Protein AF-A0AA35T6N7-F1 (afdb_monomer_lite)

Organism: Geodia barretti (NCBI:txid519541)

Foldseek 3Di:
DCLVPVDDADKDWDWDWDDDPPDIDIDIDIFGDDPVPDRPPRRPRDDPDDDDDDDPPDPPDPDDDDDDPPDDDDDDDDDD

Structure (mmCIF, N/CA/C/O backbone):
data_AF-A0AA35T6N7-F1
#
_entry.id   AF-A0AA35T6N7-F1
#
loop_
_atom_site.group_PDB
_atom_site.id
_atom_site.type_symbol
_atom_site.label_atom_id
_atom_site.label_alt_id
_atom_site.label_comp_id
_atom_site.label_asym_id
_atom_site.label_entity_id
_atom_site.label_seq_id
_atom_site.pdbx_PDB_ins_code
_atom_site.Cartn_x
_atom_site.Cartn_y
_atom_site.Cartn_z
_atom_site.occupancy
_atom_site.B_iso_or_equiv
_atom_site.auth_seq_id
_atom_site.auth_comp_id
_atom_site.auth_asym_id
_atom_site.auth_atom_id
_atom_site.pdbx_PDB_model_num
ATOM 1 N N . MET A 1 1 ? -7.809 -4.236 -16.334 1.00 78.00 1 MET A N 1
ATOM 2 C CA . MET A 1 1 ? -6.517 -4.894 -16.035 1.00 78.00 1 MET A CA 1
ATOM 3 C C . MET A 1 1 ? -5.287 -4.081 -16.451 1.00 78.00 1 MET A C 1
ATOM 5 O O . MET A 1 1 ? -4.190 -4.482 -16.101 1.00 78.00 1 MET A O 1
ATOM 9 N N . SER A 1 2 ? -5.426 -2.923 -17.112 1.00 90.75 2 SER A N 1
ATOM 10 C CA . SER A 1 2 ? -4.287 -2.146 -17.636 1.00 90.75 2 SER A CA 1
ATOM 11 C C . SER A 1 2 ? -3.226 -1.776 -16.593 1.00 90.75 2 SER A C 1
ATOM 13 O O . SER A 1 2 ? -2.050 -2.003 -16.841 1.00 90.75 2 SER A O 1
ATOM 15 N N . THR A 1 3 ? -3.620 -1.315 -15.400 1.00 93.88 3 THR A N 1
ATOM 16 C CA . THR A 1 3 ? -2.670 -0.961 -14.323 1.00 93.88 3 THR A CA 1
ATOM 17 C C . THR A 1 3 ? -1.865 -2.151 -13.798 1.00 93.88 3 THR A C 1
ATOM 19 O O . THR A 1 3 ? -0.904 -1.962 -13.076 1.00 93.88 3 THR A O 1
ATOM 22 N N . TRP A 1 4 ? -2.272 -3.387 -14.096 1.00 93.50 4 TRP A N 1
ATOM 23 C CA . TRP A 1 4 ? -1.525 -4.591 -13.726 1.00 93.50 4 TRP A CA 1
ATOM 24 C C . TRP A 1 4 ? -0.626 -5.094 -14.852 1.00 93.50 4 TRP A C 1
ATOM 26 O O . TRP A 1 4 ? 0.394 -5.709 -14.578 1.00 93.50 4 TRP A O 1
ATOM 36 N N . THR A 1 5 ? -0.998 -4.853 -16.110 1.00 93.69 5 THR A N 1
ATOM 37 C CA . THR A 1 5 ? -0.321 -5.448 -17.271 1.00 93.69 5 THR A CA 1
ATOM 38 C C . THR A 1 5 ? 0.570 -4.471 -18.036 1.00 93.69 5 THR A C 1
ATOM 40 O O . THR A 1 5 ? 1.388 -4.916 -18.830 1.00 93.69 5 THR A O 1
ATOM 43 N N . GLN A 1 6 ? 0.409 -3.156 -17.847 1.00 94.12 6 GLN A N 1
ATOM 44 C CA . GLN A 1 6 ? 1.120 -2.117 -18.615 1.00 94.12 6 GLN A CA 1
ATOM 45 C C . GLN A 1 6 ? 2.211 -1.383 -17.823 1.00 94.12 6 GLN A C 1
ATOM 47 O O . GLN A 1 6 ? 2.896 -0.531 -18.379 1.00 94.12 6 GLN A O 1
ATOM 52 N N . GLN A 1 7 ? 2.394 -1.700 -16.541 1.00 92.62 7 GLN A N 1
ATOM 53 C CA . GLN A 1 7 ? 3.455 -1.136 -15.705 1.00 92.62 7 GLN A CA 1
ATOM 54 C C . GLN A 1 7 ? 4.239 -2.260 -15.031 1.00 92.62 7 GLN A C 1
ATOM 56 O O . GLN A 1 7 ? 3.672 -3.282 -14.648 1.00 92.62 7 GLN A O 1
ATOM 61 N N . LEU A 1 8 ? 5.553 -2.082 -14.911 1.00 90.75 8 LEU A N 1
ATOM 62 C CA . LEU A 1 8 ? 6.448 -3.101 -14.372 1.00 90.75 8 LEU A CA 1
ATOM 63 C C . LEU A 1 8 ? 6.419 -3.128 -12.840 1.00 90.75 8 LEU A C 1
ATOM 65 O O . LEU A 1 8 ? 6.520 -2.091 -12.180 1.00 90.75 8 LEU A O 1
ATOM 69 N N . GLY A 1 9 ? 6.391 -4.339 -12.286 1.00 92.50 9 GLY A N 1
ATOM 70 C CA . GLY A 1 9 ? 6.420 -4.591 -10.848 1.00 92.50 9 GLY A CA 1
ATOM 71 C C . GLY A 1 9 ? 5.033 -4.820 -10.252 1.00 92.50 9 GLY A C 1
ATOM 72 O O . GLY A 1 9 ? 4.069 -5.113 -10.955 1.00 92.50 9 GLY A O 1
ATOM 73 N N . TYR A 1 10 ? 4.952 -4.712 -8.930 1.00 94.62 10 TYR A N 1
ATOM 74 C CA . TYR A 1 10 ? 3.735 -4.948 -8.159 1.00 94.62 10 TYR A CA 1
ATOM 75 C C . TYR A 1 10 ? 3.664 -3.988 -6.963 1.00 94.62 10 TYR A C 1
ATOM 77 O O . TYR A 1 10 ? 4.705 -3.500 -6.501 1.00 94.62 10 TYR A O 1
ATOM 85 N N . PRO A 1 11 ? 2.453 -3.683 -6.467 1.00 95.62 11 PRO A N 1
ATOM 86 C CA . PRO A 1 11 ? 2.278 -2.778 -5.344 1.00 95.62 11 PRO A CA 1
ATOM 87 C C . PRO A 1 11 ? 2.599 -3.461 -4.011 1.00 95.62 11 PRO A C 1
ATOM 89 O O . PRO A 1 11 ? 2.315 -4.641 -3.810 1.00 95.62 11 PRO A O 1
ATOM 92 N N . VAL A 1 12 ? 3.099 -2.675 -3.063 1.00 94.94 12 VAL A N 1
ATOM 93 C CA . VAL A 1 12 ? 2.993 -2.940 -1.626 1.00 94.94 12 VAL A CA 1
ATOM 94 C C . VAL A 1 12 ? 1.838 -2.113 -1.096 1.00 94.94 12 VAL A C 1
ATOM 96 O O . VAL A 1 12 ? 1.785 -0.910 -1.353 1.00 94.94 12 VAL A O 1
ATOM 99 N N . ILE A 1 13 ? 0.946 -2.748 -0.338 1.00 96.69 13 ILE A N 1
ATOM 100 C CA . ILE A 1 13 ? -0.103 -2.058 0.410 1.00 96.69 13 ILE A CA 1
ATOM 101 C C . ILE A 1 13 ? 0.331 -1.974 1.868 1.00 96.69 13 ILE A C 1
ATOM 103 O O . ILE A 1 13 ? 0.495 -3.000 2.527 1.00 96.69 13 ILE A O 1
ATOM 107 N N . THR A 1 14 ? 0.505 -0.756 2.369 1.00 96.25 14 THR A N 1
ATOM 108 C CA . THR A 1 14 ? 0.698 -0.509 3.798 1.00 96.25 14 THR A CA 1
AT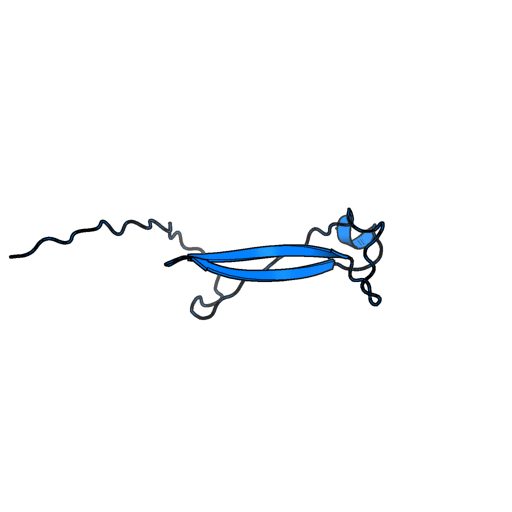OM 109 C C . THR A 1 14 ? -0.666 -0.248 4.415 1.00 96.25 14 THR A C 1
ATOM 111 O O . THR A 1 14 ? -1.423 0.585 3.916 1.00 96.25 14 THR A O 1
ATOM 114 N N . VAL A 1 15 ? -0.976 -0.963 5.494 1.00 96.56 15 VAL A N 1
ATOM 115 C CA . VAL A 1 15 ? -2.223 -0.801 6.242 1.00 96.56 15 VAL A CA 1
ATOM 116 C C . VAL A 1 15 ? -1.887 -0.317 7.639 1.00 96.56 15 VAL A C 1
ATOM 118 O O . VAL A 1 15 ? -1.241 -1.022 8.411 1.00 96.56 15 VAL A O 1
ATOM 121 N N . GLU A 1 16 ? -2.366 0.871 7.968 1.00 96.88 16 GLU A N 1
ATOM 122 C CA . GLU A 1 16 ? -2.324 1.413 9.318 1.00 96.88 16 GLU A CA 1
ATOM 123 C C . GLU A 1 16 ? -3.724 1.352 9.915 1.00 96.88 16 GLU A C 1
ATOM 125 O O . GLU A 1 16 ? -4.718 1.591 9.229 1.00 96.88 16 GLU A O 1
ATOM 130 N N . ALA A 1 17 ? -3.814 1.011 11.196 1.00 94.44 17 ALA A N 1
ATOM 131 C CA . ALA A 1 17 ? -5.087 0.887 11.882 1.00 94.44 17 ALA A CA 1
ATOM 132 C C . ALA A 1 17 ? -5.073 1.691 13.178 1.00 94.44 17 ALA A C 1
ATOM 134 O O . ALA A 1 17 ? -4.221 1.471 14.039 1.00 94.44 17 ALA A O 1
ATOM 135 N N . LYS A 1 18 ? -6.054 2.577 13.334 1.00 95.88 18 LYS A N 1
ATOM 136 C CA . LYS A 1 18 ? -6.217 3.431 14.509 1.00 95.88 18 LYS A CA 1
ATOM 137 C C . LYS A 1 18 ? -7.604 3.232 15.111 1.00 95.88 18 LYS A C 1
ATOM 139 O O . LYS A 1 18 ? -8.599 3.212 14.389 1.00 95.88 18 LYS A O 1
ATOM 144 N N . GLN A 1 19 ? -7.667 3.066 16.430 1.00 93.81 19 GLN A N 1
ATOM 145 C CA . GLN A 1 19 ? -8.932 3.063 17.161 1.00 93.81 19 GLN A CA 1
ATOM 146 C C . GLN A 1 19 ? -9.286 4.504 17.538 1.00 93.81 19 GLN A C 1
ATOM 148 O O . GLN A 1 19 ? -8.499 5.180 18.197 1.00 93.81 19 GLN A O 1
ATOM 153 N N . GLU A 1 20 ? -10.464 4.961 17.130 1.00 95.00 20 GLU A N 1
ATOM 154 C CA . GLU A 1 20 ? -11.001 6.283 17.447 1.00 95.00 20 GLU A CA 1
ATOM 155 C C . GLU A 1 20 ? -12.379 6.115 18.093 1.00 95.00 20 GLU A C 1
ATOM 157 O O . GLU A 1 20 ? -13.401 5.967 17.421 1.00 95.00 20 GLU A O 1
ATOM 162 N N . GLY A 1 21 ? -12.396 6.066 19.429 1.00 92.38 21 GLY A N 1
ATOM 163 C CA . GLY A 1 21 ? -13.605 5.748 20.190 1.00 92.38 21 GLY A CA 1
ATOM 164 C C . GLY A 1 21 ? -14.139 4.360 19.827 1.00 92.38 21 GLY A C 1
ATOM 165 O O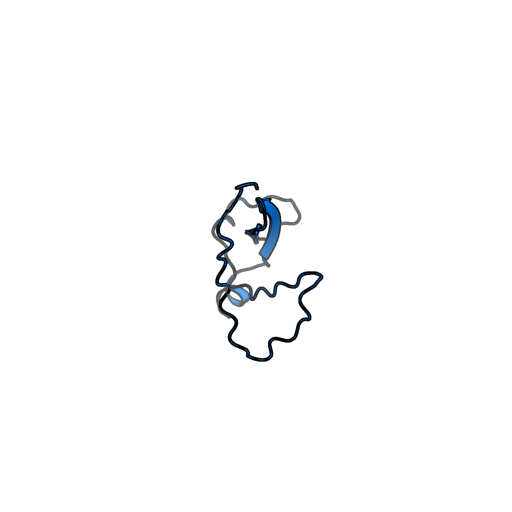 . GLY A 1 21 ? -13.418 3.368 19.936 1.00 92.38 21 GLY A O 1
ATOM 166 N N . GLY A 1 22 ? -15.392 4.294 19.370 1.00 89.56 22 GLY A N 1
ATOM 167 C CA . GLY A 1 22 ? -16.018 3.059 18.881 1.00 89.56 22 GLY A CA 1
ATOM 168 C C . GLY A 1 22 ? -15.610 2.650 17.459 1.00 89.56 22 GLY A C 1
ATOM 169 O O . GLY A 1 22 ? -15.847 1.511 17.065 1.00 89.56 22 GLY A O 1
ATOM 170 N N . ASN A 1 23 ? -14.966 3.536 16.694 1.00 88.38 23 ASN A N 1
ATOM 171 C CA . ASN A 1 23 ? -14.628 3.296 15.292 1.00 88.38 23 ASN A CA 1
ATOM 172 C C . ASN A 1 23 ? -13.188 2.804 15.128 1.00 88.38 23 ASN A C 1
ATOM 174 O O . ASN A 1 23 ? -12.283 3.206 15.861 1.00 88.38 23 ASN A O 1
ATOM 178 N N . ARG A 1 24 ? -12.955 1.977 14.104 1.00 89.88 24 ARG A N 1
ATOM 179 C CA . ARG A 1 24 ? -11.609 1.599 13.663 1.00 89.88 24 ARG A CA 1
ATOM 180 C C . ARG A 1 24 ? -11.339 2.178 12.282 1.00 89.88 24 ARG A C 1
ATOM 182 O O . ARG A 1 24 ? -11.951 1.761 11.303 1.00 89.88 24 ARG A O 1
ATOM 189 N N . VAL A 1 25 ? -10.414 3.127 12.216 1.00 94.44 25 VAL A N 1
ATOM 190 C CA . VAL A 1 25 ? -9.989 3.783 10.979 1.00 94.44 25 VAL A CA 1
ATOM 191 C C . VAL A 1 25 ? -8.836 2.986 10.382 1.00 94.44 25 VAL A C 1
ATOM 193 O O . VAL A 1 25 ? -7.835 2.738 11.059 1.00 94.44 25 VAL A O 1
ATOM 196 N N . LEU A 1 26 ? -8.990 2.562 9.127 1.00 95.50 26 LEU A N 1
ATOM 197 C CA . LEU A 1 26 ? -7.939 1.904 8.356 1.00 95.50 26 LEU A CA 1
ATOM 198 C C . LEU A 1 26 ? -7.426 2.875 7.294 1.00 95.50 26 LEU A C 1
ATOM 200 O O . LEU A 1 26 ? -8.181 3.282 6.413 1.00 95.50 26 LEU A O 1
ATOM 204 N N . THR A 1 27 ? -6.142 3.206 7.357 1.00 97.06 27 THR A N 1
ATOM 205 C CA . THR A 1 27 ? -5.466 4.003 6.334 1.00 97.06 27 THR A CA 1
ATOM 206 C C . THR A 1 27 ? -4.669 3.060 5.452 1.00 97.06 27 THR A C 1
ATOM 208 O O . THR A 1 27 ? -3.761 2.373 5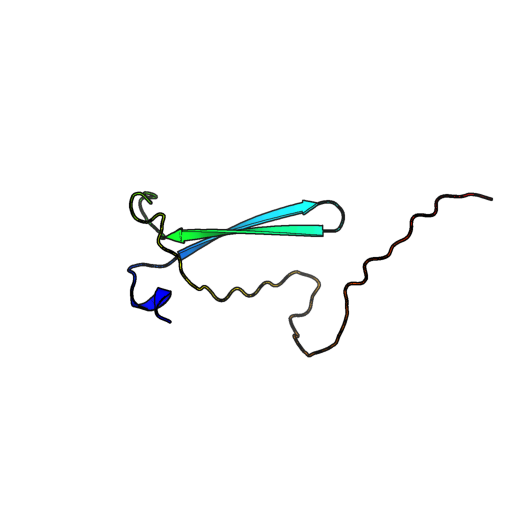.920 1.00 97.06 27 THR A O 1
ATOM 211 N N . LEU A 1 28 ? -5.032 3.003 4.173 1.00 97.12 28 LEU A N 1
ATOM 212 C CA . LEU A 1 28 ? -4.347 2.187 3.182 1.00 97.12 28 LEU A CA 1
ATOM 213 C C . LEU A 1 28 ? -3.567 3.105 2.252 1.00 97.12 28 LEU A C 1
ATOM 215 O O . LEU A 1 28 ? -4.135 4.000 1.630 1.00 97.12 28 LEU A O 1
ATOM 219 N N . SER A 1 29 ? -2.270 2.855 2.134 1.00 95.62 29 SER A N 1
ATOM 220 C CA . SER A 1 29 ? -1.416 3.501 1.143 1.00 95.62 29 SER A CA 1
ATOM 221 C C . SER A 1 29 ? -0.783 2.449 0.247 1.00 95.62 29 SER A C 1
ATOM 223 O O . SER A 1 29 ? -0.593 1.298 0.645 1.00 95.62 29 SER A O 1
ATOM 225 N N . GLN A 1 30 ? -0.491 2.833 -0.992 1.00 95.38 30 GLN A N 1
ATOM 226 C CA . GLN A 1 30 ? 0.164 1.958 -1.951 1.00 95.38 30 GLN A CA 1
ATOM 227 C C . GLN A 1 30 ? 1.403 2.622 -2.528 1.00 95.38 30 GLN A C 1
ATOM 229 O O . GLN A 1 30 ? 1.450 3.838 -2.695 1.00 95.38 30 GLN A O 1
ATOM 234 N N . ARG A 1 31 ? 2.391 1.796 -2.855 1.00 94.69 31 ARG A N 1
ATOM 235 C CA . ARG A 1 31 ? 3.597 2.189 -3.586 1.00 94.69 31 ARG A CA 1
ATOM 236 C C . ARG A 1 31 ? 4.149 0.990 -4.336 1.00 94.69 31 ARG A C 1
ATOM 238 O O . ARG A 1 31 ? 3.839 -0.148 -3.986 1.00 94.69 31 ARG A O 1
ATOM 245 N N . LYS A 1 32 ? 5.002 1.217 -5.330 1.00 94.94 32 LYS A N 1
ATOM 246 C CA . LYS A 1 32 ? 5.740 0.129 -5.978 1.00 94.94 32 LYS A CA 1
ATOM 247 C C . LYS A 1 32 ? 6.636 -0.594 -4.964 1.00 94.94 32 LYS A C 1
ATOM 249 O O . LYS A 1 32 ? 7.303 0.048 -4.151 1.00 94.94 32 LYS A O 1
ATOM 254 N N . PHE A 1 33 ? 6.671 -1.923 -5.026 1.00 93.56 33 PHE A N 1
ATOM 255 C CA . PHE A 1 33 ? 7.686 -2.703 -4.325 1.00 93.56 33 PHE A CA 1
ATOM 256 C C . PHE A 1 33 ? 9.066 -2.486 -4.961 1.00 93.56 33 PHE A C 1
ATOM 258 O O . PHE A 1 33 ? 9.251 -2.757 -6.149 1.00 93.56 33 PHE A O 1
ATOM 265 N N . CYS A 1 34 ? 10.035 -2.060 -4.152 1.00 91.62 34 CYS A N 1
ATOM 266 C CA . CYS A 1 34 ? 11.444 -1.942 -4.525 1.00 91.62 34 CYS A CA 1
ATOM 267 C C . CYS A 1 34 ? 12.284 -2.655 -3.458 1.00 91.62 34 CYS A C 1
ATOM 269 O O . CYS A 1 34 ? 12.193 -2.309 -2.280 1.00 91.62 34 CYS A O 1
ATOM 271 N N . GLY A 1 35 ? 13.065 -3.667 -3.851 1.00 87.94 35 GLY A N 1
ATOM 272 C CA . GLY A 1 35 ? 13.836 -4.497 -2.911 1.00 87.94 35 GLY A CA 1
ATOM 273 C C . GLY A 1 35 ? 14.977 -3.754 -2.207 1.00 87.94 35 GLY A C 1
ATOM 274 O O . GLY A 1 35 ? 15.366 -4.131 -1.109 1.00 87.94 35 GLY A O 1
ATOM 275 N N . ASP A 1 36 ? 15.467 -2.675 -2.815 1.00 87.75 36 ASP A N 1
ATOM 276 C CA . ASP A 1 36 ? 16.463 -1.747 -2.267 1.00 87.75 36 ASP A CA 1
ATOM 277 C C . ASP A 1 36 ? 15.836 -0.609 -1.436 1.00 87.75 36 ASP A C 1
ATOM 279 O O . ASP A 1 36 ? 16.546 0.212 -0.861 1.00 87.75 36 ASP A O 1
ATOM 283 N N . GLY A 1 37 ? 14.501 -0.540 -1.377 1.00 83.62 37 GLY A N 1
ATOM 284 C CA . GLY A 1 37 ? 13.757 0.521 -0.702 1.00 83.62 37 GLY A CA 1
ATOM 285 C C . GLY A 1 37 ? 13.706 1.855 -1.454 1.00 83.62 37 GLY A C 1
ATOM 286 O O . GLY A 1 37 ? 13.017 2.764 -0.989 1.00 83.62 37 GLY A O 1
ATOM 287 N N . ASN A 1 38 ? 14.357 1.987 -2.615 1.00 87.69 38 ASN A N 1
ATOM 288 C CA . ASN A 1 38 ? 14.371 3.229 -3.379 1.00 87.69 38 ASN A CA 1
ATOM 289 C C . ASN A 1 38 ? 13.146 3.323 -4.298 1.00 87.69 38 ASN A C 1
ATOM 291 O O . ASN A 1 38 ? 12.981 2.551 -5.240 1.00 87.69 38 ASN A O 1
ATOM 295 N N . ILE A 1 39 ? 12.275 4.294 -4.028 1.00 86.50 39 ILE A N 1
ATOM 296 C CA . ILE A 1 39 ? 11.036 4.514 -4.791 1.00 86.50 39 ILE A CA 1
ATOM 297 C C . ILE A 1 39 ? 11.123 5.681 -5.783 1.00 86.50 39 ILE A C 1
ATOM 299 O O . ILE A 1 39 ? 10.137 5.966 -6.463 1.00 86.50 39 ILE A O 1
ATOM 303 N N . THR A 1 40 ? 12.276 6.349 -5.867 1.00 90.62 40 THR A N 1
ATOM 304 C CA . THR A 1 40 ? 12.477 7.544 -6.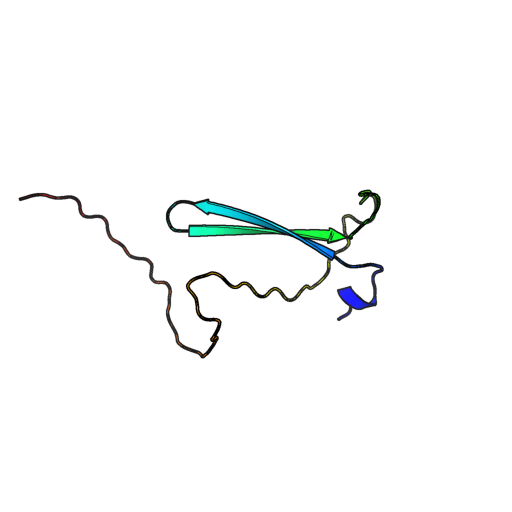699 1.00 90.62 40 THR A CA 1
ATOM 305 C C . THR A 1 40 ? 12.124 7.252 -8.156 1.00 90.62 40 THR A C 1
ATOM 307 O O . THR A 1 40 ? 12.629 6.292 -8.738 1.00 90.62 40 THR A O 1
ATOM 310 N N . GLY A 1 41 ? 11.250 8.066 -8.753 1.00 88.00 41 GLY A N 1
ATOM 311 C CA . GLY A 1 41 ? 10.816 7.900 -10.145 1.00 88.00 41 GLY A CA 1
ATOM 312 C C . GLY A 1 41 ? 9.705 6.864 -10.345 1.00 88.00 41 GLY A C 1
ATOM 313 O O . GLY A 1 41 ? 9.233 6.677 -11.466 1.00 88.00 41 GLY A O 1
ATOM 314 N N . PHE A 1 42 ? 9.247 6.214 -9.273 1.00 89.38 42 PHE A N 1
ATOM 315 C CA . PHE A 1 42 ? 8.107 5.295 -9.285 1.00 89.38 42 PHE A CA 1
ATOM 316 C C . PHE A 1 42 ? 6.946 5.773 -8.402 1.00 89.38 42 PHE A C 1
ATOM 318 O O . PHE A 1 42 ? 5.982 5.031 -8.215 1.00 89.38 42 PHE A O 1
ATOM 325 N N . GLU A 1 43 ? 7.005 7.001 -7.875 1.00 88.75 43 GLU A N 1
ATOM 326 C CA . GLU A 1 43 ? 6.019 7.541 -6.925 1.00 88.75 43 GLU A CA 1
ATOM 327 C C . GLU A 1 43 ? 4.604 7.648 -7.511 1.00 88.75 43 GLU A C 1
ATOM 329 O O . GLU A 1 43 ? 3.620 7.526 -6.786 1.00 88.75 43 GLU A O 1
ATOM 334 N N . SER A 1 44 ? 4.489 7.835 -8.827 1.00 90.12 44 SER A N 1
ATOM 335 C CA . SER A 1 44 ? 3.208 7.944 -9.534 1.00 90.12 44 SER A CA 1
ATOM 336 C C . SER A 1 44 ? 2.616 6.598 -9.970 1.00 90.12 44 SER A C 1
ATOM 338 O O . SER A 1 44 ? 1.503 6.562 -10.499 1.00 90.12 44 SER A O 1
ATOM 340 N N . MET A 1 45 ? 3.329 5.482 -9.770 1.00 93.56 45 MET A N 1
ATOM 341 C CA . MET A 1 45 ? 2.838 4.161 -10.163 1.00 93.56 45 MET A CA 1
ATOM 342 C C . MET A 1 45 ? 1.765 3.672 -9.192 1.00 93.56 45 MET A C 1
ATOM 344 O O . MET A 1 45 ? 2.039 3.390 -8.026 1.00 93.56 45 MET A O 1
ATOM 348 N N . LEU A 1 46 ? 0.542 3.521 -9.702 1.00 94.75 46 LEU A N 1
ATOM 349 C CA . LEU A 1 46 ? -0.615 3.056 -8.942 1.00 94.75 46 LEU A CA 1
ATOM 350 C C . LEU A 1 46 ? -1.256 1.844 -9.613 1.00 94.75 46 LEU A C 1
ATOM 352 O O . LEU A 1 46 ? -1.340 1.761 -10.837 1.00 94.75 46 LEU A O 1
ATOM 356 N N . TRP A 1 47 ? -1.752 0.921 -8.799 1.00 96.00 47 TRP A N 1
ATOM 357 C CA . TRP A 1 47 ? -2.475 -0.268 -9.227 1.00 96.00 47 TRP A CA 1
ATOM 358 C C . TRP A 1 47 ? -3.927 -0.202 -8.746 1.00 96.00 47 TRP A C 1
ATOM 360 O O . TRP A 1 47 ? -4.219 0.205 -7.618 1.00 96.00 47 TRP A O 1
ATOM 370 N N . LYS A 1 48 ? -4.862 -0.651 -9.591 1.00 95.38 48 LYS A N 1
ATOM 371 C CA . LYS A 1 48 ? -6.245 -0.934 -9.182 1.00 95.38 48 LYS A CA 1
ATOM 372 C C . LYS A 1 48 ? -6.292 -2.282 -8.463 1.00 95.38 48 LYS A C 1
ATOM 374 O O . LYS A 1 48 ? -6.500 -3.314 -9.102 1.00 95.38 48 LYS A O 1
ATOM 379 N N . VAL A 1 49 ? -6.051 -2.273 -7.156 1.00 95.94 49 VAL A N 1
ATOM 380 C CA . VAL A 1 49 ? -6.005 -3.486 -6.327 1.00 95.94 49 VAL A CA 1
ATOM 381 C C . VAL A 1 49 ? -7.397 -3.795 -5.762 1.00 95.94 49 VAL A C 1
ATOM 383 O O . VAL A 1 49 ? -7.971 -2.928 -5.105 1.00 95.94 49 VAL A O 1
ATOM 386 N N . PRO A 1 50 ? -7.968 -4.991 -5.995 1.00 94.38 50 PRO A N 1
ATOM 387 C CA . PRO A 1 50 ? -9.173 -5.417 -5.293 1.00 94.38 50 PRO A CA 1
ATOM 388 C C . PRO A 1 50 ? -8.824 -5.738 -3.833 1.00 94.38 50 PRO A C 1
ATOM 390 O O . PRO A 1 50 ? -7.996 -6.608 -3.567 1.00 94.38 50 PRO A O 1
ATOM 393 N N . ILE A 1 51 ? -9.436 -5.023 -2.888 1.00 93.62 51 ILE A N 1
ATOM 394 C CA . ILE A 1 51 ? -9.157 -5.151 -1.452 1.00 93.62 51 ILE A CA 1
ATOM 395 C C . ILE A 1 51 ? -10.365 -5.784 -0.767 1.00 93.62 51 ILE A C 1
ATOM 397 O O . ILE A 1 51 ? -11.478 -5.272 -0.866 1.00 93.62 51 ILE A O 1
ATOM 401 N N . VAL A 1 52 ? -10.131 -6.884 -0.053 1.00 92.56 52 VAL A N 1
ATOM 402 C CA . VAL A 1 52 ? -11.124 -7.542 0.805 1.00 92.56 52 VAL A CA 1
ATOM 403 C C . VAL A 1 52 ? -10.672 -7.378 2.250 1.00 92.56 52 VAL A C 1
ATOM 405 O O . VAL A 1 52 ? -9.547 -7.739 2.593 1.00 92.56 52 VAL A O 1
ATOM 408 N N . ILE A 1 53 ? -11.538 -6.818 3.092 1.00 90.12 53 ILE A N 1
ATOM 409 C CA . ILE A 1 53 ? -11.259 -6.578 4.511 1.00 90.12 53 ILE A CA 1
ATOM 410 C C . ILE A 1 53 ? -12.094 -7.559 5.330 1.00 90.12 53 ILE A C 1
ATOM 412 O O . ILE A 1 53 ? -13.305 -7.647 5.149 1.00 90.12 53 ILE A O 1
ATOM 416 N N . ALA A 1 54 ? -11.445 -8.272 6.246 1.00 87.50 54 ALA A N 1
ATOM 417 C CA . ALA A 1 54 ? -12.098 -9.154 7.203 1.00 87.50 54 ALA A CA 1
ATOM 418 C C . ALA A 1 54 ? -11.614 -8.822 8.619 1.00 87.50 54 ALA A C 1
ATOM 420 O O . ALA A 1 54 ? -10.428 -8.573 8.840 1.00 87.50 54 ALA A O 1
ATOM 421 N N . THR A 1 55 ? -12.531 -8.822 9.584 1.00 83.19 55 THR A N 1
ATOM 422 C CA . THR A 1 55 ? -12.243 -8.559 10.998 1.00 83.19 55 THR A CA 1
ATOM 423 C C . THR A 1 55 ? -12.748 -9.715 11.857 1.00 83.19 55 THR A C 1
ATOM 425 O O . THR A 1 55 ? -13.693 -10.420 11.498 1.00 83.19 55 THR A O 1
ATOM 428 N N . ARG A 1 56 ? -12.119 -9.941 13.017 1.00 76.31 56 ARG A N 1
ATOM 429 C CA . ARG A 1 56 ? -12.639 -10.910 13.992 1.00 76.31 56 ARG A CA 1
ATOM 430 C C . ARG A 1 56 ? -13.988 -10.404 14.519 1.00 76.31 56 ARG A C 1
ATOM 432 O O . ARG A 1 56 ? -14.035 -9.327 15.099 1.00 76.31 56 ARG A O 1
ATOM 439 N N . GLY A 1 57 ? -15.053 -11.184 14.321 1.00 66.75 57 GLY A N 1
ATOM 440 C CA . GLY A 1 57 ? -16.414 -10.881 14.793 1.00 66.75 57 GLY A CA 1
ATOM 441 C C . GLY A 1 57 ? -17.448 -10.657 13.684 1.00 66.75 57 GLY A C 1
ATOM 442 O O . GLY A 1 57 ? -18.639 -10.757 13.955 1.00 66.75 57 GLY A O 1
ATOM 443 N N . ILE A 1 58 ? -17.015 -10.436 12.438 1.00 53.53 58 ILE A N 1
ATOM 444 C CA . ILE A 1 58 ? -17.896 -10.417 11.264 1.00 53.53 58 ILE A CA 1
ATOM 445 C C . ILE A 1 58 ? -17.648 -11.726 10.502 1.00 53.53 58 ILE A C 1
ATOM 447 O O . ILE A 1 58 ? -16.579 -11.873 9.902 1.00 53.53 58 ILE A O 1
ATOM 451 N N . PRO A 1 59 ? -18.560 -12.716 10.546 1.00 48.81 59 PRO A N 1
ATOM 452 C CA . PRO A 1 59 ? -18.428 -13.894 9.699 1.00 48.81 59 PRO A CA 1
ATOM 453 C C . PRO A 1 59 ? -18.451 -13.440 8.237 1.00 48.81 59 PRO A C 1
ATOM 455 O O . PRO A 1 59 ? -19.253 -12.593 7.854 1.00 48.81 59 PRO A O 1
ATOM 458 N N . SER A 1 60 ? -17.553 -13.981 7.416 1.00 55.41 60 SER A N 1
ATOM 459 C CA . SER A 1 60 ? -17.305 -13.559 6.031 1.00 55.41 60 SER A CA 1
ATOM 460 C C . SER A 1 60 ? -18.437 -13.887 5.044 1.00 55.41 60 SER A C 1
ATOM 462 O O . SER A 1 60 ? -18.190 -14.043 3.849 1.00 55.41 60 SER A O 1
ATOM 464 N N . CYS A 1 61 ? -19.683 -14.000 5.501 1.00 42.06 61 CYS A N 1
ATOM 465 C CA . CYS A 1 61 ? -20.831 -14.112 4.620 1.00 42.06 61 CYS A CA 1
ATOM 466 C C . CYS A 1 61 ? -21.316 -12.715 4.214 1.00 42.06 61 CYS A C 1
ATOM 468 O O . CYS A 1 61 ? -22.148 -12.090 4.864 1.00 42.06 61 CYS A O 1
ATOM 470 N N . VAL A 1 62 ? -20.845 -12.246 3.060 1.00 48.69 62 VAL A N 1
ATOM 471 C CA . VAL A 1 62 ? -21.676 -11.369 2.232 1.00 48.69 62 VAL A CA 1
ATOM 472 C C . VAL A 1 62 ? -22.823 -12.234 1.704 1.00 48.69 62 VAL A C 1
ATOM 474 O O . VAL A 1 62 ? -22.722 -12.854 0.651 1.00 48.69 62 VAL A O 1
ATOM 477 N N . ALA A 1 63 ? -23.901 -12.324 2.475 1.00 38.56 63 ALA A N 1
ATOM 478 C CA . ALA A 1 63 ? -25.209 -12.744 1.997 1.00 38.56 63 ALA A CA 1
ATOM 479 C C . ALA A 1 63 ? -26.155 -11.586 2.314 1.00 38.56 63 ALA A C 1
ATOM 481 O O . ALA A 1 63 ? -26.270 -11.182 3.468 1.00 38.56 63 ALA A O 1
ATOM 482 N N . GLY A 1 64 ? -26.714 -10.982 1.265 1.00 42.50 64 GLY A N 1
ATOM 483 C CA . GLY A 1 64 ? -27.400 -9.697 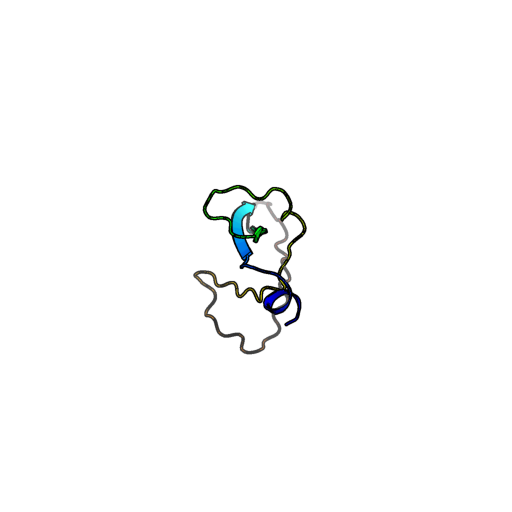1.324 1.00 42.50 64 GLY A CA 1
ATOM 484 C C . GLY A 1 64 ? -28.403 -9.583 2.469 1.00 42.50 64 GLY A C 1
ATOM 485 O O . GLY A 1 64 ? -29.373 -10.328 2.528 1.00 42.50 64 GLY A O 1
ATOM 486 N N . ALA A 1 65 ? -28.181 -8.610 3.344 1.00 36.31 65 ALA A N 1
ATOM 487 C CA . ALA A 1 65 ? -29.214 -8.035 4.187 1.00 36.31 65 ALA A CA 1
ATOM 488 C C . ALA A 1 65 ? -28.761 -6.636 4.604 1.00 36.31 65 ALA A C 1
ATOM 490 O O . ALA A 1 65 ? -27.869 -6.464 5.432 1.00 36.31 65 ALA A O 1
ATOM 491 N N . ASP A 1 66 ? -29.354 -5.654 3.938 1.00 40.94 66 ASP A N 1
ATOM 492 C CA . ASP A 1 66 ? -29.881 -4.426 4.524 1.00 40.94 66 ASP A CA 1
ATOM 493 C C . ASP A 1 66 ? -29.748 -4.313 6.058 1.00 40.94 66 ASP A C 1
ATOM 495 O O . ASP A 1 66 ? -30.668 -4.609 6.817 1.00 40.94 66 ASP A O 1
ATOM 499 N N . ARG A 1 67 ? -28.590 -3.864 6.541 1.00 38.88 67 ARG A N 1
ATOM 500 C CA . ARG A 1 67 ? -28.510 -3.191 7.837 1.00 38.88 67 ARG A CA 1
ATOM 501 C C . ARG A 1 67 ? -27.723 -1.913 7.654 1.00 38.88 67 ARG A C 1
ATOM 503 O O . ARG A 1 67 ? -26.500 -1.882 7.771 1.00 38.88 67 ARG A O 1
ATOM 510 N N . ALA A 1 68 ? -28.481 -0.862 7.357 1.00 37.06 68 ALA A N 1
ATOM 511 C CA . ALA A 1 68 ? -28.120 0.501 7.683 1.00 37.06 68 ALA A CA 1
ATOM 512 C C . ALA A 1 68 ? -27.468 0.528 9.072 1.00 37.06 68 ALA A C 1
ATOM 514 O O . ALA A 1 68 ? -28.060 0.102 10.068 1.00 37.06 68 ALA A O 1
ATOM 515 N N . VAL A 1 69 ? -26.228 1.002 9.130 1.00 42.47 69 VAL A N 1
ATOM 516 C CA . VAL A 1 69 ? -25.591 1.361 10.393 1.00 42.47 69 VAL A CA 1
ATOM 517 C C . VAL A 1 69 ? -26.206 2.697 10.806 1.00 42.47 69 VAL A C 1
ATOM 519 O O . VAL A 1 69 ? -25.629 3.752 10.569 1.00 42.47 69 VAL A O 1
ATOM 522 N N . ASP A 1 70 ? -27.425 2.661 11.349 1.00 40.34 70 ASP A N 1
ATOM 523 C CA . ASP A 1 70 ? -28.006 3.810 12.040 1.00 40.34 70 ASP A CA 1
ATOM 524 C C . ASP A 1 70 ? -27.435 3.803 13.465 1.00 40.34 70 ASP A C 1
ATOM 526 O O . ASP A 1 70 ? -27.916 3.113 14.365 1.00 40.34 70 ASP A O 1
ATOM 530 N N . TYR A 1 71 ? -26.306 4.492 13.636 1.00 42.50 71 TYR A N 1
ATOM 531 C CA . TYR A 1 71 ? -25.704 4.734 14.942 1.00 42.50 71 TYR A CA 1
ATOM 532 C C . TYR A 1 71 ? -26.424 5.925 15.580 1.00 42.50 71 TYR A C 1
ATOM 534 O O . TYR A 1 71 ? -26.022 7.078 15.425 1.00 42.50 71 TYR A O 1
ATOM 542 N N . ARG A 1 72 ? -27.515 5.646 16.295 1.00 40.62 72 ARG A N 1
ATOM 543 C CA . ARG A 1 72 ? -28.065 6.560 17.297 1.00 40.62 72 ARG A CA 1
ATOM 544 C C . ARG A 1 72 ? -27.991 5.883 18.654 1.00 40.62 72 ARG A C 1
ATOM 546 O O . ARG A 1 72 ? -28.838 5.057 18.971 1.00 40.62 72 ARG A O 1
ATOM 553 N N . ASP A 1 73 ? -27.000 6.268 19.446 1.00 39.53 73 ASP A N 1
ATOM 554 C CA . ASP A 1 73 ? -27.112 6.180 20.897 1.00 39.53 73 ASP A CA 1
ATOM 555 C C . ASP A 1 73 ? -27.183 7.609 21.439 1.00 39.53 73 ASP A C 1
ATOM 557 O O . ASP A 1 73 ? -26.213 8.370 21.423 1.00 39.53 73 ASP A O 1
ATOM 561 N N . THR A 1 74 ? -28.403 8.016 21.781 1.00 48.19 74 THR A N 1
ATOM 562 C CA . THR A 1 74 ? -28.707 9.274 22.456 1.00 48.19 74 THR A CA 1
ATOM 563 C C . THR A 1 74 ? -28.197 9.201 23.886 1.00 48.19 74 THR A C 1
ATOM 565 O O . THR A 1 74 ? -28.634 8.352 24.658 1.00 48.19 74 THR A O 1
ATOM 568 N N . GLY A 1 75 ? -27.320 10.136 24.253 1.00 48.03 75 GLY A N 1
ATOM 569 C CA . GLY A 1 75 ? -26.950 10.372 25.642 1.00 48.03 75 GLY A CA 1
ATOM 570 C C . GLY A 1 75 ? -28.167 10.610 26.543 1.00 48.03 75 GLY A C 1
ATOM 571 O O . GLY A 1 75 ? -29.169 11.188 26.127 1.00 48.03 75 GLY A O 1
ATOM 572 N N . GLY A 1 76 ? -28.041 10.188 27.800 1.00 40.50 76 GLY A N 1
ATOM 573 C CA . GLY A 1 76 ? -29.067 10.380 28.820 1.00 40.50 76 GLY A CA 1
ATOM 574 C C . GLY A 1 76 ? -28.583 9.993 30.211 1.00 40.50 76 GLY A C 1
ATOM 575 O O . GLY A 1 76 ? -29.047 9.019 30.787 1.00 40.50 76 GLY A O 1
ATOM 576 N N . SER A 1 77 ? -27.630 10.762 30.739 1.00 49.31 77 SER A N 1
ATOM 577 C CA . SER A 1 77 ? -27.409 10.892 32.182 1.00 49.31 77 SER A CA 1
ATOM 578 C C . SER A 1 77 ? -28.592 11.651 32.797 1.00 49.31 77 SER A C 1
ATOM 580 O O . SER A 1 77 ? -28.950 12.714 32.289 1.00 49.31 77 SER A O 1
ATOM 582 N N . GLY A 1 78 ? -29.188 11.139 33.875 1.00 43.28 78 GLY A N 1
ATOM 583 C CA . GLY A 1 78 ? -30.226 11.840 34.637 1.00 43.28 78 GLY A CA 1
ATOM 584 C C . GLY A 1 78 ? -30.867 10.938 35.689 1.00 43.28 78 GLY A C 1
ATOM 585 O O . GLY A 1 78 ? -31.562 9.99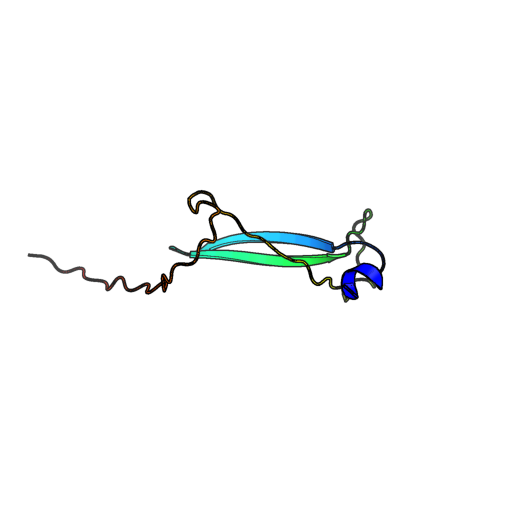2 35.339 1.00 43.28 78 GLY A O 1
ATOM 586 N N . GLY A 1 79 ? -30.568 11.205 36.961 1.00 41.25 79 GLY A N 1
ATOM 587 C CA . GLY A 1 79 ? -30.934 10.374 38.107 1.00 41.25 79 GLY A CA 1
ATOM 588 C C . GLY A 1 79 ? -32.386 10.453 38.584 1.00 41.25 79 GLY A C 1
ATOM 589 O O . GLY A 1 79 ? -33.213 11.190 38.048 1.00 41.25 79 GLY A O 1
ATOM 590 N N . GLY A 1 80 ? -32.621 9.685 39.647 1.00 35.81 80 GLY A N 1
ATOM 591 C CA . GLY A 1 80 ? -33.817 9.592 40.480 1.00 35.81 80 GLY A CA 1
ATOM 592 C C . GLY A 1 80 ? -33.594 8.503 41.516 1.00 35.81 80 GLY A C 1
ATOM 593 O O . GLY A 1 80 ? -33.406 7.348 41.079 1.00 35.81 80 GLY A O 1
#

Secondary structure (DSSP, 8-state):
-HHHHSSSS-EEEEEEEEEETTEEEEEEEEEE--TTS--TT-TT-----------TTS-S--------------------

pLDDT: mean 77.7, std 22.55, range [35.81, 97.12]

Sequence (80 aa):
MSTWTQQLGYPVITVEAKQEGGNRVLTLSQRKFCGDGNITGFESMLWKVPIVIATRGIPSCVAGADRAVDYRDTGGSGGG

Radius of gyration: 20.09 Å; chains: 1; bounding box: 50×26×59 Å